Protein AF-Q02AY1-F1 (afdb_monomer_lite)

Foldseek 3Di:
DDPDPVVDDPDDDVVLVVQVVLLVQCVPVVSFVVVLVVLLVVLLVVVVVQVVVVVVPDRDDDDVVSVLSVDPPRDDGDDSQDAAEAEAAPPDDPDPVVPVVVCCCPVRVHHYDYHHDDDDDDDPPDDDD

Radius of gyration: 19.55 Å; chains: 1; bounding box: 49×42×44 Å

pLDDT: mean 75.78, std 18.4, range [31.64, 96.88]

Organism: Solibacter usitatus (strain Ellin6076) (NCBI:txid234267)

Structure (mmCIF, N/CA/C/O backbone):
data_AF-Q02AY1-F1
#
_entry.id   AF-Q02AY1-F1
#
loop_
_atom_site.group_PDB
_atom_site.id
_atom_site.type_symbol
_atom_site.label_atom_id
_atom_site.label_alt_id
_atom_site.label_comp_id
_atom_site.label_asym_id
_atom_site.label_entity_id
_atom_site.label_seq_id
_atom_site.pdbx_PDB_ins_code
_atom_site.Cartn_x
_atom_site.Cartn_y
_atom_site.Cartn_z
_atom_site.occupancy
_atom_site.B_iso_or_equiv
_atom_site.auth_seq_id
_atom_site.auth_comp_id
_atom_site.auth_asym_id
_atom_site.auth_atom_id
_atom_site.pdbx_PDB_model_num
ATOM 1 N N . MET A 1 1 ? 33.203 -15.484 7.931 1.00 48.16 1 MET A N 1
ATOM 2 C CA . MET A 1 1 ? 31.980 -15.214 7.144 1.00 48.16 1 MET A CA 1
ATOM 3 C C . MET A 1 1 ? 32.421 -15.128 5.696 1.00 48.16 1 MET A C 1
ATOM 5 O O . MET A 1 1 ? 33.357 -14.387 5.439 1.00 48.16 1 MET A O 1
ATOM 9 N N . ILE A 1 2 ? 31.877 -15.979 4.826 1.00 39.81 2 ILE A N 1
ATOM 10 C CA . ILE A 1 2 ? 32.373 -16.162 3.456 1.00 39.81 2 ILE A CA 1
ATOM 11 C C . ILE A 1 2 ? 31.871 -15.002 2.594 1.00 39.81 2 ILE A C 1
ATOM 13 O O . ILE A 1 2 ? 30.667 -14.860 2.398 1.00 39.81 2 ILE A O 1
ATOM 17 N N . ASP A 1 3 ? 32.808 -14.181 2.137 1.00 45.00 3 ASP A N 1
ATOM 18 C CA . ASP A 1 3 ? 32.614 -13.173 1.103 1.00 45.00 3 ASP A CA 1
ATOM 19 C C . ASP A 1 3 ? 33.065 -13.808 -0.221 1.00 45.00 3 ASP A C 1
ATOM 21 O O . ASP A 1 3 ? 34.248 -13.801 -0.553 1.00 45.00 3 ASP A O 1
ATOM 25 N N . ASP A 1 4 ? 32.155 -14.529 -0.884 1.00 44.72 4 ASP A N 1
ATOM 26 C CA . ASP A 1 4 ? 32.445 -15.274 -2.117 1.00 44.72 4 ASP A CA 1
ATOM 27 C C . ASP A 1 4 ? 31.689 -14.645 -3.287 1.00 44.72 4 ASP A C 1
ATOM 29 O O . ASP A 1 4 ? 30.464 -14.750 -3.392 1.00 44.72 4 ASP A O 1
ATOM 33 N N . ASP A 1 5 ? 32.446 -14.018 -4.188 1.00 53.03 5 ASP A N 1
ATOM 34 C CA . ASP A 1 5 ? 31.983 -13.385 -5.428 1.00 53.03 5 ASP A CA 1
ATOM 35 C C . ASP A 1 5 ? 31.155 -14.315 -6.330 1.00 53.03 5 ASP A C 1
ATOM 37 O O . ASP A 1 5 ? 30.441 -13.845 -7.221 1.00 53.03 5 ASP A O 1
ATOM 41 N N . ARG A 1 6 ? 31.251 -15.637 -6.143 1.00 48.59 6 ARG A N 1
ATOM 42 C CA . ARG A 1 6 ? 30.479 -16.635 -6.897 1.00 48.59 6 ARG A CA 1
ATOM 43 C C . ARG A 1 6 ? 29.048 -16.792 -6.389 1.00 48.59 6 ARG A C 1
ATOM 45 O O . ARG A 1 6 ? 28.207 -17.277 -7.135 1.00 48.59 6 ARG A O 1
ATOM 52 N N . LEU A 1 7 ? 28.758 -16.376 -5.155 1.00 43.78 7 LEU A N 1
ATOM 53 C CA . LEU A 1 7 ? 27.403 -16.376 -4.583 1.00 43.78 7 LEU A CA 1
ATOM 54 C C . LEU A 1 7 ? 26.603 -15.121 -4.965 1.00 43.78 7 LEU A C 1
ATOM 56 O O . LEU A 1 7 ? 25.473 -14.938 -4.515 1.00 43.78 7 LEU A O 1
ATOM 60 N N . ARG A 1 8 ? 27.184 -14.240 -5.785 1.00 57.75 8 ARG A N 1
ATOM 61 C CA . ARG A 1 8 ? 26.575 -12.981 -6.212 1.00 57.75 8 ARG A CA 1
ATOM 62 C C . ARG A 1 8 ? 25.968 -13.148 -7.594 1.00 57.75 8 ARG A C 1
ATOM 64 O O . ARG A 1 8 ? 26.639 -13.585 -8.531 1.00 57.75 8 ARG A O 1
ATOM 71 N N . SER A 1 9 ? 24.704 -12.760 -7.738 1.00 56.50 9 SER A N 1
ATOM 72 C CA . SER A 1 9 ? 24.063 -12.729 -9.050 1.00 56.50 9 SER A CA 1
ATOM 73 C C . SER A 1 9 ? 24.764 -11.706 -9.951 1.00 56.50 9 SER A C 1
ATOM 75 O O . SER A 1 9 ? 24.826 -10.514 -9.640 1.00 56.50 9 SER A O 1
ATOM 77 N N . ARG A 1 10 ? 25.316 -12.185 -11.071 1.00 66.62 10 ARG A N 1
ATOM 78 C CA . ARG A 1 10 ? 25.909 -11.353 -12.134 1.00 66.62 10 ARG A CA 1
ATOM 79 C C . ARG A 1 10 ? 24.896 -10.986 -13.221 1.00 66.62 10 ARG A C 1
ATOM 81 O O . ARG A 1 10 ? 25.209 -10.185 -14.096 1.00 66.62 10 ARG A O 1
ATOM 88 N N . SER A 1 11 ? 23.708 -11.581 -13.180 1.00 71.19 11 SER A N 1
ATOM 89 C CA . SER A 1 11 ? 22.621 -11.350 -14.126 1.00 71.19 11 SER A CA 1
ATOM 90 C C . SER A 1 11 ? 21.735 -10.179 -13.686 1.00 71.19 11 SER A C 1
ATOM 92 O O . SER A 1 11 ? 21.960 -9.546 -12.650 1.00 71.19 11 SER A O 1
ATOM 94 N N . LYS A 1 12 ? 20.733 -9.857 -14.512 1.00 75.31 12 LYS A N 1
ATOM 95 C CA . LYS A 1 12 ? 19.674 -8.907 -14.161 1.00 75.31 12 LYS A CA 1
ATOM 96 C C . LYS A 1 12 ? 19.044 -9.319 -12.815 1.00 75.31 12 LYS A C 1
ATOM 98 O O . LYS A 1 12 ? 18.652 -10.479 -12.688 1.00 75.31 12 LYS A O 1
ATOM 103 N N . PRO A 1 13 ? 18.942 -8.415 -11.823 1.00 77.12 13 PRO A N 1
ATOM 104 C CA . PRO A 1 13 ? 18.274 -8.727 -10.562 1.00 77.12 13 PRO A CA 1
ATOM 105 C C . PRO A 1 13 ? 16.784 -9.028 -10.778 1.00 77.12 13 PRO A C 1
ATOM 107 O O . PRO A 1 13 ? 16.096 -8.247 -11.431 1.00 77.12 13 PRO A O 1
ATOM 110 N N . GLU A 1 14 ? 16.268 -10.103 -10.178 1.00 79.94 14 GLU A N 1
ATOM 111 C CA . GLU A 1 14 ? 14.851 -10.511 -10.299 1.00 79.94 14 GLU A CA 1
ATOM 112 C C . GLU A 1 14 ? 13.872 -9.423 -9.843 1.00 79.94 14 GLU A C 1
ATOM 114 O O . GLU A 1 14 ? 12.777 -9.279 -10.384 1.00 79.94 14 GLU A O 1
ATOM 119 N N . VAL A 1 15 ? 14.293 -8.599 -8.880 1.00 79.19 15 VAL A N 1
ATOM 120 C CA . VAL A 1 15 ? 13.504 -7.470 -8.378 1.00 79.19 15 VAL A CA 1
ATOM 121 C C . VAL A 1 15 ? 13.127 -6.478 -9.487 1.00 79.19 15 VAL A C 1
ATOM 123 O O . VAL A 1 15 ? 12.097 -5.818 -9.398 1.00 79.19 15 VAL A O 1
ATOM 126 N N . VAL A 1 16 ? 13.916 -6.395 -10.565 1.00 83.25 16 VAL A N 1
ATOM 127 C CA . VAL A 1 16 ? 13.589 -5.552 -11.721 1.00 83.25 16 VAL A CA 1
ATOM 128 C C . VAL A 1 16 ? 12.328 -6.059 -12.424 1.00 83.25 16 VAL A C 1
ATOM 130 O O . VAL A 1 16 ? 11.462 -5.259 -12.769 1.00 83.25 16 VAL A O 1
ATOM 133 N N . ASP A 1 17 ? 12.204 -7.375 -12.610 1.00 86.25 17 ASP A N 1
ATOM 134 C CA . ASP A 1 17 ? 11.025 -7.979 -13.240 1.00 86.25 17 ASP A CA 1
ATOM 135 C C . ASP A 1 17 ? 9.803 -7.888 -12.322 1.00 86.25 17 ASP A C 1
ATOM 137 O O . ASP A 1 17 ? 8.710 -7.566 -12.779 1.00 86.25 17 ASP A O 1
ATOM 141 N N . GLN A 1 18 ? 9.989 -8.062 -11.012 1.00 85.50 18 GLN A N 1
ATOM 142 C CA . GLN A 1 18 ? 8.917 -7.873 -10.028 1.00 85.50 18 GLN A CA 1
ATOM 143 C C . GLN A 1 18 ? 8.363 -6.444 -10.046 1.00 85.50 18 GLN A C 1
ATOM 145 O O . GLN A 1 18 ? 7.151 -6.248 -10.076 1.00 85.50 18 GLN A O 1
ATOM 150 N N . VAL A 1 19 ? 9.240 -5.437 -10.068 1.00 86.94 19 VAL A N 1
ATOM 151 C CA . VAL A 1 19 ? 8.842 -4.025 -10.166 1.00 86.94 19 VAL A CA 1
ATOM 152 C C . VAL A 1 19 ? 8.065 -3.763 -11.456 1.00 86.94 19 VAL A C 1
ATOM 154 O O . VAL A 1 19 ? 7.074 -3.033 -11.426 1.00 86.94 19 VAL A O 1
ATOM 157 N N . GLN A 1 20 ? 8.472 -4.371 -12.574 1.00 87.69 20 GLN A N 1
ATOM 158 C CA . GLN A 1 20 ? 7.744 -4.235 -13.834 1.00 87.69 20 GLN A CA 1
ATOM 159 C C . GLN A 1 20 ? 6.353 -4.875 -13.764 1.00 87.69 20 GLN A C 1
ATOM 161 O O . GLN A 1 20 ? 5.384 -4.238 -14.159 1.00 87.69 20 GLN A O 1
ATOM 166 N N . LEU A 1 21 ? 6.228 -6.066 -13.174 1.00 90.31 21 LEU A N 1
ATOM 167 C CA . LEU A 1 21 ? 4.932 -6.722 -12.978 1.00 90.31 21 LEU A CA 1
ATOM 168 C C . LEU A 1 21 ? 3.967 -5.862 -12.152 1.00 90.31 21 LEU A C 1
ATOM 170 O O . LEU A 1 21 ? 2.793 -5.758 -12.497 1.00 90.31 21 LEU A O 1
ATOM 174 N N . TYR A 1 22 ? 4.453 -5.206 -11.093 1.00 89.56 22 TYR A N 1
ATOM 175 C CA . TYR A 1 22 ? 3.632 -4.274 -10.314 1.00 89.56 22 TYR A CA 1
ATOM 176 C C . TYR A 1 22 ? 3.185 -3.064 -11.133 1.00 89.56 22 TYR A C 1
ATOM 178 O O . TYR A 1 22 ? 2.026 -2.662 -11.030 1.00 89.56 22 TYR A O 1
ATOM 186 N N . ARG A 1 23 ? 4.075 -2.494 -11.955 1.00 90.62 23 ARG A N 1
ATOM 187 C CA . ARG A 1 23 ? 3.719 -1.387 -12.856 1.00 90.62 23 ARG A CA 1
ATOM 188 C C . ARG A 1 23 ? 2.638 -1.810 -13.838 1.00 90.62 23 ARG A C 1
ATOM 190 O O . ARG A 1 23 ? 1.648 -1.103 -13.969 1.00 90.62 23 ARG A O 1
ATOM 197 N N . ASP A 1 24 ? 2.804 -2.962 -14.476 1.00 92.81 24 ASP A N 1
ATOM 198 C CA . ASP A 1 24 ? 1.854 -3.466 -15.469 1.00 92.81 24 ASP A CA 1
ATOM 199 C C . ASP A 1 24 ? 0.494 -3.772 -14.830 1.00 92.81 24 ASP A C 1
ATOM 201 O O . ASP A 1 24 ? -0.550 -3.441 -15.390 1.00 92.81 24 ASP A O 1
ATOM 205 N N . TYR A 1 25 ? 0.502 -4.344 -13.622 1.00 93.06 25 TYR A N 1
ATOM 206 C CA . TYR A 1 25 ? -0.710 -4.612 -12.856 1.00 93.06 25 TYR A CA 1
ATOM 207 C C . TYR A 1 25 ? -1.458 -3.321 -12.498 1.00 93.06 25 TYR A C 1
ATOM 209 O O . TYR A 1 25 ? -2.657 -3.222 -12.744 1.00 93.06 25 TYR A O 1
ATOM 217 N N . LEU A 1 26 ? -0.759 -2.318 -11.959 1.00 92.44 26 LEU A N 1
ATOM 218 C CA . LEU A 1 26 ? -1.364 -1.048 -11.540 1.00 92.44 26 LEU A CA 1
ATOM 219 C C . LEU A 1 26 ? -1.684 -0.107 -12.709 1.00 92.44 26 LEU A C 1
ATOM 221 O O . LEU A 1 26 ? -2.519 0.780 -12.560 1.00 92.44 26 LEU A O 1
ATOM 225 N N . ALA A 1 27 ? -1.066 -0.297 -13.877 1.00 92.12 27 ALA A N 1
ATOM 226 C CA . ALA A 1 27 ? -1.404 0.448 -15.088 1.00 92.12 27 ALA A CA 1
ATOM 227 C C . ALA A 1 27 ? -2.822 0.133 -15.593 1.00 92.12 27 ALA A C 1
ATOM 229 O O . ALA A 1 27 ? -3.398 0.935 -16.328 1.00 92.12 27 ALA A O 1
ATOM 230 N N . ASN A 1 28 ? -3.396 -1.011 -15.203 1.00 93.88 28 ASN A N 1
ATOM 231 C CA . ASN A 1 28 ? -4.797 -1.312 -15.458 1.00 93.88 28 ASN A CA 1
ATOM 232 C C . ASN A 1 28 ? -5.697 -0.519 -14.480 1.00 93.88 28 ASN A C 1
ATOM 234 O O . ASN A 1 28 ? -5.633 -0.769 -13.272 1.00 93.88 28 ASN A O 1
ATOM 238 N N . PRO A 1 29 ? -6.575 0.382 -14.973 1.00 93.19 29 PRO A N 1
ATOM 239 C CA . PRO A 1 29 ? -7.436 1.201 -14.117 1.00 93.19 29 PRO A CA 1
ATOM 240 C C . PRO A 1 29 ? -8.323 0.391 -13.168 1.00 93.19 29 PRO A C 1
ATOM 242 O O . PRO A 1 29 ? -8.488 0.779 -12.014 1.00 93.19 29 PRO A O 1
ATOM 245 N N . ASP A 1 30 ? -8.848 -0.753 -13.613 1.00 95.44 30 ASP A N 1
ATOM 246 C CA . ASP A 1 30 ? -9.727 -1.590 -12.791 1.00 95.44 30 ASP A CA 1
ATOM 247 C C . ASP A 1 30 ? -8.960 -2.212 -11.618 1.00 95.44 30 ASP A C 1
ATOM 249 O O . ASP A 1 30 ? -9.473 -2.315 -10.503 1.00 95.44 30 ASP A O 1
ATOM 253 N N . GLN A 1 31 ? -7.697 -2.584 -11.849 1.00 94.62 31 GLN A N 1
ATOM 254 C CA . GLN A 1 31 ? -6.833 -3.130 -10.805 1.00 94.62 31 GLN A CA 1
ATOM 255 C C . GLN A 1 31 ? -6.406 -2.051 -9.813 1.00 94.62 31 GLN A C 1
ATOM 257 O O . GLN A 1 31 ? -6.442 -2.290 -8.606 1.00 94.62 31 GLN A O 1
ATOM 262 N N . ALA A 1 32 ? -6.062 -0.853 -10.294 1.00 92.44 32 ALA A N 1
ATOM 263 C CA . ALA A 1 32 ? -5.765 0.285 -9.428 1.00 92.44 32 ALA A CA 1
ATOM 264 C C . ALA A 1 32 ? -6.959 0.615 -8.514 1.00 92.44 32 ALA A C 1
ATOM 266 O O . ALA A 1 32 ? -6.799 0.675 -7.294 1.00 92.44 32 ALA A O 1
ATOM 267 N N . LEU A 1 33 ? -8.169 0.708 -9.078 1.00 93.44 33 LEU A N 1
ATOM 268 C CA . LEU A 1 33 ? -9.403 0.933 -8.317 1.00 93.44 33 LEU A CA 1
ATOM 269 C C . LEU A 1 33 ? -9.682 -0.196 -7.318 1.00 93.44 33 LEU A C 1
ATOM 271 O O . LEU A 1 33 ? -10.075 0.065 -6.180 1.00 93.44 33 LEU A O 1
ATOM 275 N N . SER A 1 34 ? -9.443 -1.451 -7.705 1.00 94.88 34 SER A N 1
ATOM 276 C CA . SER A 1 34 ? -9.593 -2.590 -6.796 1.00 94.88 34 SER A CA 1
ATOM 277 C C . SER A 1 34 ? -8.636 -2.504 -5.605 1.00 94.88 34 SER A C 1
ATOM 279 O O . SER A 1 34 ? -9.026 -2.840 -4.485 1.00 94.88 34 SER A O 1
ATOM 281 N N . VAL A 1 35 ? -7.392 -2.067 -5.818 1.00 94.00 35 VAL A N 1
ATOM 282 C CA . VAL A 1 35 ? -6.408 -1.886 -4.739 1.00 94.00 35 VAL A CA 1
ATOM 283 C C . VAL A 1 35 ? -6.812 -0.729 -3.825 1.00 94.00 35 VAL A C 1
ATOM 285 O O . VAL A 1 35 ? -6.753 -0.877 -2.604 1.00 94.00 35 VAL A O 1
ATOM 288 N N . GLU A 1 36 ? -7.277 0.390 -4.383 1.00 93.94 36 GLU A N 1
ATOM 289 C CA . GLU A 1 36 ? -7.793 1.529 -3.608 1.00 93.94 36 GLU A CA 1
ATOM 290 C C . GLU A 1 36 ? -8.970 1.117 -2.716 1.00 93.94 36 GLU A C 1
ATOM 292 O O . GLU A 1 36 ? -8.978 1.406 -1.515 1.00 93.94 36 GLU A O 1
ATOM 297 N N . ALA A 1 37 ? -9.937 0.388 -3.279 1.00 94.19 37 ALA A N 1
ATOM 298 C CA . ALA A 1 37 ? -11.091 -0.118 -2.545 1.00 94.19 37 ALA A CA 1
ATOM 299 C C . ALA A 1 37 ? -10.676 -1.090 -1.430 1.00 94.19 37 ALA A C 1
ATOM 301 O O . ALA A 1 37 ? -11.158 -0.981 -0.298 1.00 94.19 37 ALA A O 1
ATOM 302 N N . ALA A 1 38 ? -9.747 -2.006 -1.718 1.00 95.38 38 ALA A N 1
ATOM 303 C CA . ALA A 1 38 ? -9.232 -2.947 -0.731 1.00 95.38 38 ALA A CA 1
ATOM 304 C C . ALA A 1 38 ? -8.512 -2.229 0.422 1.00 95.38 38 ALA A C 1
ATOM 306 O O . ALA A 1 38 ? -8.771 -2.533 1.588 1.00 95.38 38 ALA A O 1
ATOM 307 N N . TYR A 1 39 ? -7.659 -1.246 0.118 1.00 95.31 39 TYR A N 1
ATOM 308 C CA . TYR A 1 39 ? -6.950 -0.466 1.133 1.00 95.31 39 TYR A CA 1
ATOM 309 C C . TYR A 1 39 ? -7.921 0.307 2.032 1.00 95.31 39 TYR A C 1
ATOM 311 O O . TYR A 1 39 ? -7.845 0.211 3.257 1.00 95.31 39 TYR A O 1
ATOM 319 N N . ARG A 1 40 ? -8.899 0.997 1.436 1.00 95.75 40 ARG A N 1
ATOM 320 C CA . ARG A 1 40 ? -9.963 1.692 2.174 1.00 95.75 40 ARG A CA 1
ATOM 321 C C . ARG A 1 40 ? -10.731 0.751 3.097 1.00 95.75 40 ARG A C 1
ATOM 323 O O . ARG A 1 40 ? -10.977 1.091 4.254 1.00 95.75 40 ARG A O 1
ATOM 330 N N . ASN A 1 41 ? -11.087 -0.435 2.609 1.00 96.75 41 ASN A N 1
ATOM 331 C CA . ASN A 1 41 ? -11.778 -1.436 3.416 1.00 96.75 41 ASN A CA 1
ATOM 332 C C . ASN A 1 41 ? -10.937 -1.866 4.628 1.00 96.75 41 ASN A C 1
ATOM 334 O O . ASN A 1 41 ? -11.447 -1.925 5.744 1.00 96.75 41 ASN A O 1
ATOM 338 N N . VAL A 1 42 ? -9.633 -2.087 4.444 1.00 96.88 42 VAL A N 1
ATOM 339 C CA . VAL A 1 42 ? -8.719 -2.386 5.558 1.00 96.88 42 VAL A CA 1
ATOM 340 C C . VAL A 1 42 ? -8.673 -1.232 6.565 1.00 96.88 42 VAL A C 1
ATOM 342 O O . VAL A 1 42 ? -8.760 -1.478 7.767 1.00 96.88 42 VAL A O 1
ATOM 345 N N . CYS A 1 43 ? -8.602 0.023 6.114 1.00 96.25 43 CYS A N 1
ATOM 346 C CA . CYS A 1 43 ? -8.634 1.191 7.001 1.00 96.25 43 CYS A CA 1
ATOM 347 C C . CYS A 1 43 ? -9.942 1.297 7.807 1.00 96.25 43 CYS A C 1
ATOM 349 O O . CYS A 1 43 ? -9.906 1.631 8.997 1.00 96.25 43 CYS A O 1
ATOM 351 N N . ARG A 1 44 ? -11.090 0.961 7.201 1.00 96.00 44 ARG A N 1
ATOM 352 C CA . ARG A 1 44 ? -12.385 0.877 7.903 1.00 96.00 44 ARG A CA 1
ATOM 353 C C . ARG A 1 44 ? -12.366 -0.206 8.974 1.00 96.00 44 ARG A C 1
ATOM 355 O O . ARG A 1 44 ? -12.635 0.093 10.135 1.00 96.00 44 ARG A O 1
ATOM 362 N N . LEU A 1 45 ? -11.941 -1.417 8.617 1.00 95.94 45 LEU A N 1
ATOM 363 C CA . LEU A 1 45 ? -11.834 -2.534 9.559 1.00 95.94 45 LEU A CA 1
ATOM 364 C C . LEU A 1 45 ? -10.886 -2.215 10.722 1.00 95.94 45 LEU A C 1
ATOM 366 O O . LEU A 1 45 ? -11.193 -2.519 11.871 1.00 95.94 45 LEU A O 1
ATOM 370 N N . LEU A 1 46 ? -9.756 -1.553 10.462 1.00 94.56 46 LEU A N 1
ATOM 371 C CA . LEU A 1 46 ? -8.842 -1.101 11.516 1.00 94.56 46 LEU A CA 1
ATOM 372 C C . LEU A 1 46 ? -9.506 -0.092 12.459 1.00 94.56 46 LEU A C 1
ATOM 374 O O . LEU A 1 46 ? -9.311 -0.167 13.673 1.00 94.56 46 LEU A O 1
ATOM 378 N N . SER A 1 47 ? -10.304 0.830 11.920 1.00 92.44 47 SER A N 1
ATOM 379 C CA . SER A 1 47 ? -11.045 1.818 12.711 1.00 92.44 47 SER A CA 1
ATOM 380 C C . SER A 1 47 ? -12.119 1.162 13.588 1.00 92.44 47 SER A C 1
ATOM 382 O O . SER A 1 47 ? -12.257 1.517 14.759 1.00 92.44 47 SER A O 1
ATOM 384 N N . GLU A 1 48 ? -12.820 0.155 13.067 1.00 92.81 48 GLU A N 1
ATOM 385 C CA . GLU A 1 48 ? -13.792 -0.651 13.818 1.00 92.81 48 GLU A CA 1
ATOM 386 C C . GLU A 1 48 ? -13.116 -1.486 14.915 1.00 92.81 48 GLU A C 1
ATOM 388 O O . GLU A 1 48 ? -13.547 -1.471 16.070 1.00 92.81 48 GLU A O 1
ATOM 393 N N . LEU A 1 49 ? -12.006 -2.158 14.589 1.00 91.81 49 LEU A N 1
ATOM 3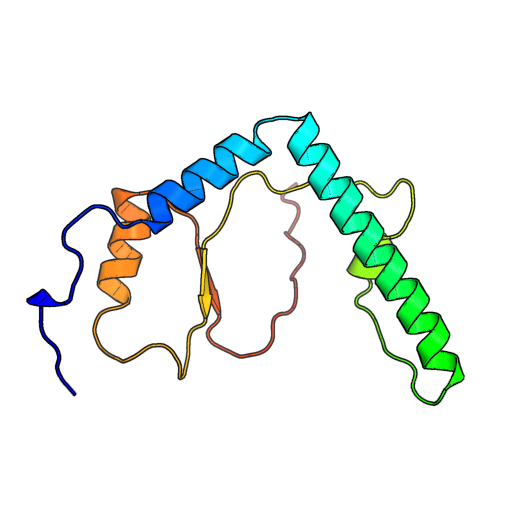94 C CA . LEU A 1 49 ? -11.194 -2.905 15.554 1.00 91.81 49 LEU A CA 1
ATOM 395 C C . LEU A 1 49 ? -10.684 -1.999 16.678 1.00 91.81 49 LEU A C 1
ATOM 397 O O . LEU A 1 49 ? -10.738 -2.385 17.847 1.00 91.81 49 LEU A O 1
ATOM 401 N N . ARG A 1 50 ? -10.239 -0.779 16.350 1.00 91.25 50 ARG A N 1
ATOM 402 C CA . ARG A 1 50 ? -9.860 0.236 17.342 1.00 91.25 50 ARG A CA 1
ATOM 403 C C . ARG A 1 50 ? -11.033 0.567 18.264 1.00 91.25 50 ARG A C 1
ATOM 405 O O . ARG A 1 50 ? -10.841 0.605 19.478 1.00 91.25 50 ARG A O 1
ATOM 412 N N . ALA A 1 51 ? -12.218 0.816 17.707 1.00 89.56 51 ALA A N 1
ATOM 413 C CA . ALA A 1 51 ? -13.405 1.152 18.491 1.00 89.56 51 ALA A CA 1
ATOM 414 C C . ALA A 1 51 ? -13.787 0.015 19.452 1.00 89.56 51 ALA A C 1
ATOM 416 O O . ALA A 1 51 ? -14.045 0.267 20.627 1.00 89.56 51 ALA A O 1
ATOM 417 N N . MET A 1 52 ? -13.730 -1.239 18.991 1.00 90.50 52 MET A N 1
ATOM 418 C CA . MET A 1 52 ? -13.953 -2.409 19.844 1.00 90.50 52 MET A CA 1
ATOM 419 C C . MET A 1 52 ? -12.887 -2.533 20.939 1.00 90.50 52 MET A C 1
ATOM 421 O O . MET A 1 52 ? -13.226 -2.715 22.106 1.00 90.50 52 MET A O 1
ATOM 425 N N . ALA A 1 53 ? -11.604 -2.379 20.604 1.00 89.38 53 ALA A N 1
ATOM 426 C CA . ALA A 1 53 ? -10.510 -2.467 21.572 1.00 89.38 53 ALA A CA 1
ATOM 427 C C . ALA A 1 53 ? -10.588 -1.384 22.665 1.00 89.38 53 ALA A C 1
ATOM 429 O O . ALA A 1 53 ? -10.265 -1.653 23.826 1.00 89.38 53 ALA A O 1
ATOM 430 N N . ALA A 1 54 ? -11.077 -0.187 22.323 1.00 87.50 54 ALA A N 1
ATOM 431 C CA . ALA A 1 54 ? -11.278 0.899 23.278 1.00 87.50 54 ALA A CA 1
ATOM 432 C C . ALA A 1 54 ? -12.280 0.537 24.392 1.00 87.50 54 ALA A C 1
ATOM 434 O O . ALA A 1 54 ? -12.155 1.047 25.502 1.00 87.50 54 ALA A O 1
ATOM 435 N N . THR A 1 55 ? -13.217 -0.388 24.142 1.00 87.12 55 THR A N 1
ATOM 436 C CA . THR A 1 55 ? -14.162 -0.873 25.168 1.00 87.12 55 THR A CA 1
ATOM 437 C C . THR A 1 55 ? -13.513 -1.775 26.220 1.00 87.12 55 THR A C 1
ATOM 439 O O . THR A 1 55 ? -14.068 -1.943 27.303 1.00 87.12 55 THR A O 1
ATOM 442 N N . LEU A 1 56 ? -12.345 -2.360 25.920 1.00 86.31 56 LEU A N 1
ATOM 443 C CA . LEU A 1 56 ? -11.750 -3.419 26.736 1.00 86.31 56 LEU A CA 1
ATOM 444 C C . LEU A 1 56 ? -10.675 -2.938 27.711 1.00 86.31 56 LEU A C 1
ATOM 446 O O . LEU A 1 56 ? -10.491 -3.591 28.731 1.00 86.31 56 LEU A O 1
ATOM 450 N N . SER A 1 57 ? -9.929 -1.865 27.423 1.00 67.31 57 SER A N 1
ATOM 451 C CA . SER A 1 57 ? -9.035 -1.226 28.421 1.00 67.31 57 SER A CA 1
ATOM 452 C C . SER A 1 57 ? -8.136 -0.125 27.869 1.00 67.31 57 SER A C 1
ATOM 454 O O . SER A 1 57 ? -7.712 0.736 28.639 1.00 67.31 57 SER A O 1
ATOM 456 N N . LYS A 1 58 ? -7.776 -0.154 26.579 1.00 74.44 58 LYS A N 1
ATOM 457 C CA . LYS A 1 58 ? -6.755 0.751 26.040 1.00 74.44 58 LYS A CA 1
ATOM 458 C C . LYS A 1 58 ? -7.221 1.420 24.763 1.00 74.44 58 LYS A C 1
ATOM 460 O O . LYS A 1 58 ? -7.539 0.763 23.775 1.00 74.44 58 LYS A O 1
ATOM 465 N N . GLU A 1 59 ? -7.186 2.746 24.778 1.00 72.00 59 GLU A N 1
ATOM 466 C CA . GLU A 1 59 ? -7.369 3.531 23.573 1.00 72.00 59 GLU A CA 1
ATOM 467 C C . GLU A 1 59 ? -6.132 3.363 22.682 1.00 72.00 59 GLU A C 1
ATOM 469 O O . GLU A 1 59 ? -5.026 3.807 23.002 1.00 72.00 59 GLU A O 1
ATOM 474 N N . LEU A 1 60 ? -6.304 2.653 21.570 1.00 81.00 60 LEU A N 1
ATOM 475 C CA . LEU A 1 60 ? -5.294 2.572 20.525 1.00 81.00 60 LEU A CA 1
ATOM 476 C C . LEU A 1 60 ? -5.433 3.809 19.644 1.00 81.00 60 LEU A C 1
ATOM 478 O O . LEU A 1 60 ? -6.509 4.083 19.118 1.00 81.00 60 LEU A O 1
ATOM 482 N N . LYS A 1 61 ? -4.353 4.572 19.482 1.00 85.81 61 LYS A N 1
ATOM 483 C CA . LYS A 1 61 ? -4.335 5.716 18.571 1.00 85.81 61 LYS A CA 1
ATOM 484 C C . LYS A 1 61 ? -3.965 5.225 17.174 1.00 85.81 61 LYS A C 1
ATOM 486 O O . LYS A 1 61 ? -2.854 4.745 16.973 1.00 85.81 61 LYS A O 1
ATOM 491 N N . LEU A 1 62 ? -4.894 5.349 16.230 1.00 88.25 62 LEU A N 1
ATOM 492 C CA . LEU A 1 62 ? -4.589 5.199 14.808 1.00 88.25 62 LEU A CA 1
ATOM 493 C C . LEU A 1 62 ? -4.032 6.512 14.256 1.00 88.25 62 LEU A C 1
ATOM 495 O O . LEU A 1 62 ? -4.351 7.593 14.760 1.00 88.25 62 LEU A O 1
ATOM 499 N N . ASP A 1 63 ? -3.200 6.402 13.224 1.00 90.62 63 ASP A N 1
ATOM 500 C CA . ASP A 1 63 ? -2.730 7.565 12.478 1.00 90.62 63 ASP A CA 1
ATOM 501 C C . ASP A 1 63 ? -3.926 8.277 11.811 1.00 90.62 63 ASP A C 1
ATOM 503 O O . ASP A 1 63 ? -4.802 7.591 11.271 1.00 90.62 63 ASP A O 1
ATOM 507 N N . PRO A 1 64 ? -3.997 9.624 11.828 1.00 91.12 64 PRO A N 1
ATOM 508 C CA . PRO A 1 64 ? -5.069 10.366 11.168 1.00 91.12 64 PRO A CA 1
ATOM 509 C C . PRO A 1 64 ? -5.280 9.982 9.700 1.00 91.12 64 PRO A C 1
ATOM 511 O O . PRO A 1 64 ? -6.420 9.957 9.251 1.00 91.12 64 PRO A O 1
ATOM 514 N N . LEU A 1 65 ? -4.221 9.610 8.973 1.00 91.88 65 LEU A N 1
ATOM 515 C CA . LEU A 1 65 ? -4.325 9.200 7.570 1.00 91.88 65 LEU A CA 1
ATOM 516 C C . LEU A 1 65 ? -5.072 7.875 7.391 1.00 91.88 65 LEU A C 1
ATOM 518 O O . LEU A 1 65 ? -5.703 7.664 6.361 1.00 91.88 65 LEU A O 1
ATOM 522 N N . ILE A 1 66 ? -5.031 6.982 8.385 1.00 92.50 66 ILE A N 1
ATOM 523 C CA . ILE A 1 66 ? -5.817 5.739 8.360 1.00 92.50 66 ILE A CA 1
ATOM 524 C C . ILE A 1 66 ? -7.303 6.068 8.514 1.00 92.50 66 ILE A C 1
ATOM 526 O O . ILE A 1 66 ? -8.131 5.472 7.830 1.00 92.50 66 ILE A O 1
ATOM 530 N N . LEU A 1 67 ? -7.636 7.021 9.389 1.00 92.62 67 LEU A N 1
ATOM 531 C CA . LEU A 1 67 ? -9.016 7.471 9.581 1.00 92.62 67 LEU A CA 1
ATOM 532 C C . LEU A 1 67 ? -9.531 8.172 8.316 1.00 92.62 67 LEU A C 1
ATOM 534 O O . LEU A 1 67 ? -10.589 7.818 7.813 1.00 92.62 67 LEU A O 1
ATOM 538 N N . GLU A 1 68 ? -8.733 9.073 7.742 1.00 93.38 68 GLU A N 1
ATOM 539 C CA . GLU A 1 68 ? -9.055 9.784 6.499 1.00 93.38 68 GLU A CA 1
ATOM 540 C C . GLU A 1 68 ? -9.245 8.813 5.318 1.00 93.38 68 GLU A C 1
ATOM 542 O O . GLU A 1 68 ? -10.204 8.920 4.552 1.00 93.38 68 GLU A O 1
ATOM 547 N N . ALA A 1 69 ? -8.376 7.803 5.197 1.00 94.12 69 ALA A N 1
ATOM 548 C CA . ALA A 1 69 ? -8.488 6.769 4.171 1.00 94.12 69 ALA A CA 1
ATOM 549 C C . ALA A 1 69 ? -9.695 5.837 4.370 1.00 94.12 69 ALA A C 1
ATOM 551 O O . ALA A 1 69 ? -10.107 5.177 3.417 1.00 94.12 69 ALA A O 1
ATOM 552 N N . ALA A 1 70 ? -10.276 5.764 5.570 1.00 94.38 70 ALA A N 1
ATOM 553 C CA . ALA A 1 70 ? -11.485 4.988 5.833 1.00 94.38 70 ALA A CA 1
ATOM 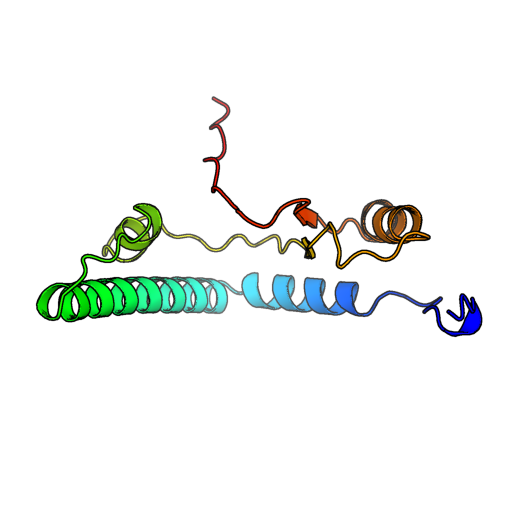554 C C . ALA A 1 70 ? -12.771 5.720 5.392 1.00 94.38 70 ALA A C 1
ATOM 556 O O . ALA A 1 70 ? -13.763 5.057 5.083 1.00 94.38 70 ALA A O 1
ATOM 557 N N . GLU A 1 71 ? -12.756 7.056 5.327 1.00 93.38 71 GLU A N 1
ATOM 558 C CA . GLU A 1 71 ? -13.929 7.895 5.043 1.00 93.38 71 GLU A CA 1
ATOM 559 C C . GLU A 1 71 ? -14.370 7.854 3.575 1.00 93.38 71 GLU A C 1
ATOM 561 O O . GLU A 1 71 ? -13.605 8.170 2.660 1.00 93.38 71 GLU A O 1
ATOM 566 N N . GLU A 1 72 ? -15.637 7.510 3.341 1.00 84.81 72 GLU A N 1
ATOM 567 C CA . GLU A 1 72 ? -16.260 7.546 2.015 1.00 84.81 72 GLU A CA 1
ATOM 568 C C . GLU A 1 72 ? -16.122 8.955 1.399 1.00 84.81 72 GLU A C 1
ATOM 570 O O . GLU A 1 72 ? -16.506 9.947 2.014 1.00 84.81 72 GLU A O 1
ATOM 575 N N . GLY A 1 73 ? -15.570 9.059 0.187 1.00 83.62 73 GLY A N 1
ATOM 576 C CA . GLY A 1 73 ? -15.403 10.339 -0.517 1.00 83.62 73 GLY A CA 1
ATOM 577 C C . GLY A 1 73 ? -14.026 11.003 -0.394 1.00 83.62 73 GLY A C 1
ATOM 578 O O . GLY A 1 73 ? -13.726 11.885 -1.198 1.00 83.62 73 GLY A O 1
ATOM 579 N N . THR A 1 74 ? -13.147 10.555 0.511 1.00 89.88 74 THR A N 1
ATOM 580 C CA . THR A 1 74 ? -11.738 10.989 0.508 1.00 89.88 74 THR A CA 1
ATOM 581 C C . THR A 1 74 ? -11.072 10.597 -0.807 1.00 89.88 74 THR A C 1
ATOM 583 O O . THR A 1 74 ? -11.182 9.446 -1.237 1.00 89.88 74 THR A O 1
ATOM 586 N N . GLN A 1 75 ? -10.326 11.508 -1.433 1.00 88.88 75 GLN A N 1
ATOM 587 C CA . GLN A 1 75 ? -9.541 11.179 -2.620 1.00 88.88 75 GLN A CA 1
ATOM 588 C C . GLN A 1 75 ? -8.339 10.303 -2.236 1.00 88.88 75 GLN A C 1
ATOM 590 O O . GLN A 1 75 ? -7.285 10.796 -1.842 1.00 88.88 75 GLN A O 1
ATOM 595 N N . LEU A 1 76 ? -8.499 8.992 -2.385 1.00 89.75 76 LEU A N 1
ATOM 596 C CA . LEU A 1 76 ? -7.434 8.004 -2.254 1.00 89.75 76 LEU A CA 1
ATOM 597 C C . LEU A 1 76 ? -6.970 7.615 -3.657 1.00 89.75 76 LEU A C 1
ATOM 599 O O . LEU A 1 76 ? -7.809 7.373 -4.518 1.00 89.75 76 LEU A O 1
ATOM 603 N N . LYS A 1 77 ? -5.656 7.581 -3.887 1.00 90.56 77 LYS A N 1
ATOM 604 C CA . LYS A 1 77 ? -5.076 7.097 -5.142 1.00 90.56 77 LYS A CA 1
ATOM 605 C C . LYS A 1 77 ? -3.887 6.198 -4.871 1.00 90.56 77 LYS A C 1
ATOM 607 O O . LYS A 1 77 ? -3.081 6.502 -3.989 1.00 90.56 77 LYS A O 1
ATOM 612 N N . VAL A 1 78 ? -3.759 5.130 -5.648 1.00 88.94 78 VAL A N 1
ATOM 613 C CA . VAL A 1 78 ? -2.543 4.311 -5.639 1.00 88.94 78 VAL A CA 1
ATOM 614 C C . VAL A 1 78 ? -1.431 5.032 -6.397 1.00 88.94 78 VAL A C 1
ATOM 616 O O . VAL A 1 78 ? -1.636 5.575 -7.483 1.00 88.94 78 VAL A O 1
ATOM 619 N N . ASP A 1 79 ? -0.234 5.033 -5.816 1.00 86.81 79 ASP A N 1
ATOM 620 C CA . ASP A 1 79 ? 0.967 5.474 -6.513 1.00 86.81 79 ASP A CA 1
ATOM 621 C C . ASP A 1 79 ? 1.382 4.410 -7.536 1.00 86.81 79 ASP A C 1
ATOM 623 O O . ASP A 1 79 ? 1.695 3.273 -7.180 1.00 86.81 79 ASP A O 1
ATOM 627 N N . LEU A 1 80 ? 1.362 4.786 -8.815 1.00 85.50 80 LEU A N 1
ATOM 628 C CA . LEU A 1 80 ? 1.682 3.894 -9.930 1.00 85.50 80 LEU A CA 1
ATOM 629 C C . LEU A 1 80 ? 3.186 3.632 -10.068 1.00 85.50 80 LEU A C 1
ATOM 631 O O . LEU A 1 80 ? 3.590 2.773 -10.853 1.00 85.50 80 LEU A O 1
ATOM 635 N N . GLU A 1 81 ? 4.026 4.366 -9.336 1.00 85.62 81 GLU A N 1
ATOM 636 C CA . GLU A 1 81 ? 5.468 4.178 -9.341 1.00 85.62 81 GLU A CA 1
ATOM 637 C C . GLU A 1 81 ? 5.926 3.366 -8.113 1.00 85.62 81 GLU A C 1
ATOM 639 O O . GLU A 1 81 ? 6.201 3.932 -7.048 1.00 85.62 81 GLU A O 1
ATOM 644 N N . PRO A 1 82 ? 6.061 2.030 -8.231 1.00 82.75 82 PRO A N 1
ATOM 645 C CA . PRO A 1 82 ? 6.567 1.206 -7.140 1.00 82.75 82 PRO A CA 1
ATOM 646 C C . PRO A 1 82 ? 8.003 1.592 -6.768 1.00 82.75 82 PRO A C 1
ATOM 648 O O . PRO A 1 82 ? 8.861 1.805 -7.631 1.00 82.75 82 PRO A O 1
ATOM 651 N N . ARG A 1 83 ? 8.270 1.632 -5.457 1.00 83.69 83 ARG A N 1
ATOM 652 C CA . ARG A 1 83 ? 9.582 1.958 -4.881 1.00 83.69 83 ARG A CA 1
ATOM 653 C C . ARG A 1 83 ? 10.103 0.792 -4.061 1.00 83.69 83 ARG A C 1
ATOM 655 O O . ARG A 1 83 ? 9.362 0.197 -3.282 1.00 83.69 83 ARG A O 1
ATOM 662 N N . LEU A 1 84 ? 11.393 0.500 -4.190 1.00 79.94 84 LEU A N 1
ATOM 663 C CA . LEU A 1 84 ? 12.038 -0.503 -3.348 1.00 79.94 84 LEU A CA 1
ATOM 664 C C . LEU A 1 84 ? 12.290 0.062 -1.959 1.00 79.94 84 LEU A C 1
ATOM 666 O O . LEU A 1 84 ? 13.048 1.012 -1.788 1.00 79.94 84 LEU A O 1
ATOM 670 N N . VAL A 1 85 ? 11.657 -0.541 -0.963 1.00 76.12 85 VAL A N 1
ATOM 671 C CA . VAL A 1 85 ? 11.880 -0.229 0.446 1.00 76.12 85 VAL A CA 1
ATOM 672 C C . VAL A 1 85 ? 13.056 -1.073 0.926 1.00 76.12 85 VAL A C 1
ATOM 674 O O . VAL A 1 85 ? 12.988 -2.299 0.947 1.00 76.12 85 VAL A O 1
ATOM 677 N N . ILE A 1 86 ? 14.150 -0.412 1.293 1.00 72.69 86 ILE A N 1
ATOM 678 C CA . ILE A 1 86 ? 15.348 -1.045 1.838 1.00 72.69 86 ILE A CA 1
ATOM 679 C C . ILE A 1 86 ? 15.470 -0.669 3.305 1.00 72.69 86 ILE A C 1
ATOM 681 O O . ILE A 1 86 ? 15.683 0.493 3.649 1.00 72.69 86 ILE A O 1
ATOM 685 N N . PHE A 1 87 ? 15.383 -1.670 4.172 1.00 68.75 87 PHE A N 1
ATOM 686 C CA . PHE A 1 87 ? 15.638 -1.501 5.595 1.00 68.75 87 PHE A CA 1
ATOM 687 C C . PHE A 1 87 ? 17.147 -1.542 5.855 1.00 68.75 87 PHE A C 1
ATOM 689 O O . PHE A 1 87 ? 17.826 -2.538 5.601 1.00 68.75 87 PHE A O 1
ATOM 696 N N . GLY A 1 88 ? 17.669 -0.406 6.301 1.00 62.34 88 GLY A N 1
ATOM 697 C CA . GLY A 1 88 ? 19.047 -0.176 6.700 1.00 62.34 88 GLY A CA 1
ATOM 698 C C . GLY A 1 88 ? 19.361 -0.632 8.127 1.00 62.34 88 GLY A C 1
ATOM 699 O O . GLY A 1 88 ? 18.567 -1.294 8.792 1.00 62.34 88 GLY A O 1
ATOM 700 N N . GLY A 1 89 ? 20.562 -0.299 8.604 1.00 64.12 89 GLY A N 1
ATOM 701 C CA . GLY A 1 89 ? 20.988 -0.573 9.981 1.00 64.12 89 GLY A CA 1
ATOM 702 C C . GLY A 1 89 ? 21.584 -1.971 10.187 1.00 64.12 89 GLY A C 1
ATOM 703 O O . GLY A 1 89 ? 22.369 -2.447 9.367 1.00 64.12 89 GLY A O 1
ATOM 704 N N . LYS A 1 90 ? 21.232 -2.639 11.299 1.00 56.81 90 LYS A N 1
ATOM 705 C CA . LYS A 1 90 ? 21.803 -3.944 11.718 1.00 56.81 90 LYS A CA 1
ATOM 706 C C . LYS A 1 90 ? 21.607 -5.073 10.694 1.00 56.81 90 LYS A C 1
ATOM 708 O O . LYS A 1 90 ? 22.299 -6.087 10.770 1.00 56.81 90 LYS A O 1
ATOM 713 N N . PHE A 1 91 ? 20.674 -4.902 9.759 1.00 54.97 91 PHE A N 1
ATOM 714 C CA . PHE A 1 91 ? 20.346 -5.877 8.719 1.00 54.97 91 PHE A CA 1
ATOM 715 C C . PHE A 1 91 ? 21.214 -5.739 7.460 1.00 54.97 91 PHE A C 1
ATOM 717 O O . PHE A 1 91 ? 21.324 -6.693 6.690 1.00 54.97 91 PHE A O 1
ATOM 724 N N . LEU A 1 92 ? 21.889 -4.599 7.264 1.00 59.25 92 LEU A N 1
ATOM 725 C CA . LEU A 1 92 ? 22.838 -4.421 6.168 1.00 59.25 92 LEU A CA 1
ATOM 726 C C . LEU A 1 92 ? 24.230 -4.871 6.614 1.00 59.25 92 LEU A C 1
ATOM 728 O O . LEU A 1 92 ? 24.913 -4.200 7.390 1.00 59.25 92 LEU A O 1
ATOM 732 N N . LYS A 1 93 ? 24.685 -6.019 6.104 1.00 57.12 93 LYS A N 1
ATOM 733 C CA . LYS A 1 93 ? 26.079 -6.436 6.290 1.00 57.12 93 LYS A CA 1
ATOM 734 C C . LYS A 1 93 ? 27.010 -5.444 5.585 1.00 57.12 93 LYS A C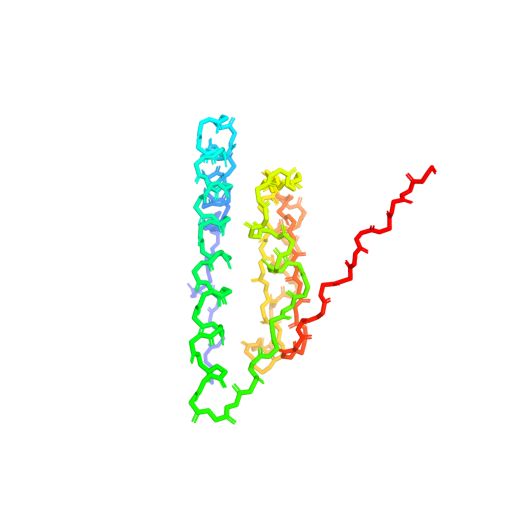 1
ATOM 736 O O . LYS A 1 93 ? 26.821 -5.121 4.413 1.00 57.12 93 LYS A O 1
ATOM 741 N N . LYS A 1 94 ? 28.024 -4.967 6.318 1.00 50.91 94 LYS A N 1
ATOM 742 C CA . LYS A 1 94 ? 29.112 -4.122 5.800 1.00 50.91 94 LYS A CA 1
ATOM 743 C C . LYS A 1 94 ? 29.755 -4.804 4.589 1.00 50.91 94 LYS A C 1
ATOM 745 O O . LYS A 1 94 ? 30.227 -5.928 4.723 1.00 50.91 94 LYS A O 1
ATOM 750 N N . GLY A 1 95 ? 29.799 -4.110 3.454 1.00 54.28 95 GLY A N 1
ATOM 751 C CA . GLY A 1 95 ? 30.581 -4.549 2.301 1.00 54.28 95 GLY A CA 1
ATOM 752 C C . GLY A 1 95 ? 30.149 -3.926 0.984 1.00 54.28 95 GLY A C 1
ATOM 753 O O . GLY A 1 95 ? 30.934 -3.222 0.368 1.00 54.28 95 GLY A O 1
ATOM 754 N N . GLU A 1 96 ? 28.914 -4.161 0.532 1.00 56.72 96 GLU A N 1
ATOM 755 C CA . GLU A 1 96 ? 28.664 -4.095 -0.927 1.00 56.72 96 GLU A CA 1
ATOM 756 C C . GLU A 1 96 ? 27.305 -3.542 -1.347 1.00 56.72 96 GLU A C 1
ATOM 758 O O . GLU A 1 96 ? 26.959 -3.488 -2.525 1.00 56.72 96 GLU A O 1
ATOM 763 N N . TRP A 1 97 ? 26.538 -3.056 -0.379 1.00 61.53 97 TRP A N 1
ATOM 764 C CA . TRP A 1 97 ? 25.306 -2.332 -0.653 1.00 61.53 97 TRP A CA 1
ATOM 765 C C . TRP A 1 97 ? 25.486 -1.121 -1.596 1.00 61.53 97 TRP A C 1
ATOM 767 O O . TRP A 1 97 ? 24.649 -0.949 -2.483 1.00 61.53 97 TRP A O 1
ATOM 777 N N . PRO A 1 98 ? 26.558 -0.300 -1.497 1.00 62.00 98 PRO A N 1
ATOM 778 C CA . PRO A 1 98 ? 26.689 0.888 -2.341 1.00 62.00 98 PRO A CA 1
ATOM 779 C C . PRO A 1 98 ? 26.761 0.580 -3.842 1.00 62.00 98 PRO A C 1
ATOM 781 O O . PRO A 1 98 ? 26.172 1.310 -4.637 1.00 62.00 98 PRO A O 1
ATOM 784 N N . SER A 1 99 ? 27.434 -0.506 -4.239 1.00 64.25 99 SER A N 1
ATOM 785 C CA . SER A 1 99 ? 27.565 -0.884 -5.650 1.00 64.25 99 SER A CA 1
ATOM 786 C C . SER A 1 99 ? 26.253 -1.449 -6.200 1.00 64.25 99 SER A C 1
ATOM 788 O O . SER A 1 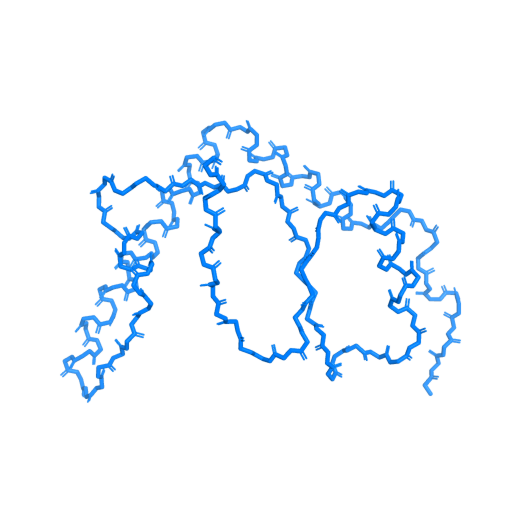99 ? 25.820 -1.042 -7.276 1.00 64.25 99 SER A O 1
ATOM 790 N N . HIS A 1 100 ? 25.562 -2.308 -5.444 1.00 66.81 100 HIS A N 1
ATOM 791 C CA . HIS A 1 100 ? 24.266 -2.859 -5.851 1.00 66.81 100 HIS A CA 1
ATOM 792 C C . HIS A 1 100 ? 23.171 -1.781 -5.917 1.00 66.81 100 HIS A C 1
ATOM 794 O O . HIS A 1 100 ? 22.439 -1.696 -6.904 1.00 66.81 100 HIS A O 1
ATOM 800 N N . LYS A 1 101 ? 23.118 -0.895 -4.914 1.00 68.88 101 LYS A N 1
ATOM 801 C CA . LYS A 1 101 ? 22.253 0.294 -4.905 1.00 68.88 101 LYS A CA 1
ATOM 802 C C . LYS A 1 101 ? 22.541 1.196 -6.106 1.00 68.88 101 LYS A C 1
ATOM 804 O O . LYS A 1 101 ? 21.610 1.674 -6.750 1.00 68.88 101 LYS A O 1
ATOM 809 N N . GLY A 1 102 ? 23.824 1.383 -6.425 1.00 68.56 102 GLY A N 1
ATOM 810 C CA . GLY A 1 102 ? 24.275 2.109 -7.607 1.00 68.56 102 GLY A CA 1
ATOM 811 C C . GLY A 1 102 ? 23.683 1.530 -8.888 1.00 68.56 102 GLY A C 1
ATOM 812 O O . GLY A 1 102 ? 23.033 2.260 -9.623 1.00 68.56 102 GLY A O 1
ATOM 813 N N . ARG A 1 103 ? 23.812 0.217 -9.110 1.00 71.62 103 ARG A N 1
ATOM 814 C CA . ARG A 1 103 ? 23.281 -0.454 -10.310 1.00 71.62 103 ARG A CA 1
ATOM 815 C C . ARG A 1 103 ? 21.755 -0.378 -10.418 1.00 71.62 103 ARG A C 1
ATOM 817 O O . ARG A 1 103 ? 21.241 -0.078 -11.491 1.00 71.62 103 ARG A O 1
ATOM 824 N N . LEU A 1 104 ? 21.019 -0.585 -9.321 1.00 73.25 104 LEU A N 1
ATOM 825 C CA . LEU A 1 104 ? 19.551 -0.438 -9.310 1.00 73.25 104 LEU A CA 1
ATOM 826 C C . LEU A 1 104 ? 19.104 0.973 -9.725 1.00 73.25 104 LEU A C 1
ATOM 828 O O . LEU A 1 104 ? 18.096 1.130 -10.414 1.00 73.25 104 LEU A O 1
ATOM 832 N N . TRP A 1 105 ? 19.876 1.989 -9.338 1.00 72.38 105 TRP A N 1
ATOM 833 C CA . TRP A 1 105 ? 19.608 3.380 -9.682 1.00 72.38 105 TRP A CA 1
ATOM 834 C C . TRP A 1 105 ? 20.025 3.735 -11.113 1.00 72.38 105 TRP A C 1
ATOM 836 O O . TRP A 1 105 ? 19.231 4.291 -11.869 1.00 72.38 105 TRP A O 1
ATOM 846 N N . THR A 1 106 ? 21.264 3.430 -11.498 1.00 74.38 106 THR A N 1
ATOM 847 C CA . THR A 1 106 ? 21.846 3.902 -12.760 1.00 74.38 106 THR A CA 1
ATOM 848 C C . THR A 1 106 ? 21.443 3.045 -13.953 1.00 74.38 106 THR A C 1
ATOM 850 O O . THR A 1 106 ? 21.117 3.596 -15.003 1.00 74.38 106 THR A O 1
ATOM 853 N N . GLU A 1 107 ? 21.443 1.718 -13.804 1.00 80.50 107 GLU A N 1
ATOM 854 C CA . GLU A 1 107 ? 21.156 0.781 -14.897 1.00 80.50 107 GLU A CA 1
ATOM 855 C C . GLU A 1 107 ? 19.648 0.568 -15.065 1.00 80.50 107 GLU A C 1
ATOM 857 O O . GLU A 1 107 ? 19.146 0.584 -16.187 1.00 80.50 107 GLU A O 1
ATOM 862 N N . PHE A 1 108 ? 18.912 0.403 -13.960 1.00 77.69 108 PHE A N 1
ATOM 863 C CA . PHE A 1 108 ? 17.497 0.000 -13.999 1.00 77.69 108 PHE A CA 1
ATOM 864 C C . PHE A 1 108 ? 16.507 1.115 -13.636 1.00 77.69 108 PHE A C 1
ATOM 866 O O . PHE A 1 108 ? 15.303 0.929 -13.807 1.00 77.69 108 PHE A O 1
ATOM 873 N N . ARG A 1 109 ? 16.995 2.276 -13.167 1.00 80.50 109 ARG A N 1
ATOM 874 C CA . ARG A 1 109 ? 16.185 3.452 -12.789 1.00 80.50 109 ARG A CA 1
ATOM 875 C C . ARG A 1 109 ? 15.023 3.114 -11.849 1.00 80.50 109 ARG A C 1
ATOM 877 O O . ARG A 1 109 ? 13.911 3.613 -12.019 1.00 80.50 109 ARG A O 1
ATOM 884 N N . ILE A 1 110 ? 15.268 2.246 -10.869 1.00 78.75 110 ILE A N 1
ATOM 885 C CA . ILE A 1 110 ? 14.250 1.872 -9.884 1.00 78.75 110 ILE A CA 1
ATOM 886 C C . ILE A 1 110 ? 14.329 2.840 -8.693 1.00 78.75 110 ILE A C 1
ATOM 888 O O . ILE A 1 110 ? 15.375 2.903 -8.02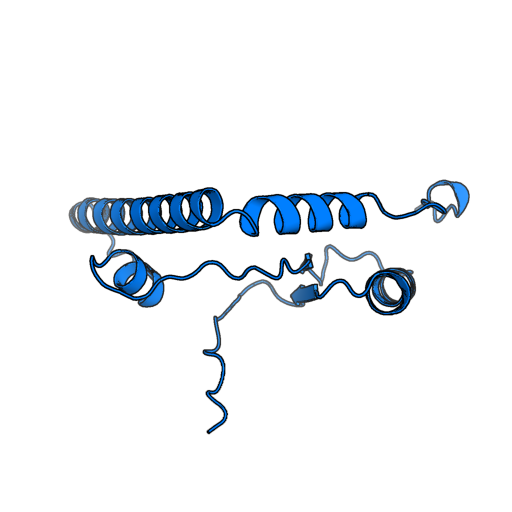8 1.00 78.75 110 ILE A O 1
ATOM 892 N N . PRO A 1 111 ? 13.252 3.591 -8.390 1.00 79.38 111 PRO A N 1
ATOM 893 C CA . PRO A 1 111 ? 13.222 4.434 -7.208 1.00 79.38 111 PRO A CA 1
ATOM 894 C C . PRO A 1 111 ? 13.254 3.570 -5.951 1.00 79.38 111 PRO A C 1
ATOM 896 O O . PRO A 1 111 ? 12.697 2.471 -5.905 1.00 79.38 111 PRO A O 1
ATOM 899 N N . HIS A 1 112 ? 13.901 4.066 -4.906 1.00 74.75 112 HIS A N 1
ATOM 900 C CA . HIS A 1 112 ? 14.048 3.318 -3.671 1.00 74.75 112 HIS A CA 1
ATOM 901 C C . HIS A 1 112 ? 14.071 4.239 -2.453 1.00 74.75 112 HIS A C 1
ATOM 903 O O . HIS A 1 112 ? 14.482 5.395 -2.532 1.00 74.75 112 HIS A O 1
ATOM 909 N N . LEU A 1 113 ? 13.636 3.702 -1.320 1.00 73.94 113 LEU A N 1
ATOM 910 C CA . LEU A 1 113 ? 13.594 4.361 -0.024 1.00 73.94 113 LEU A CA 1
ATOM 91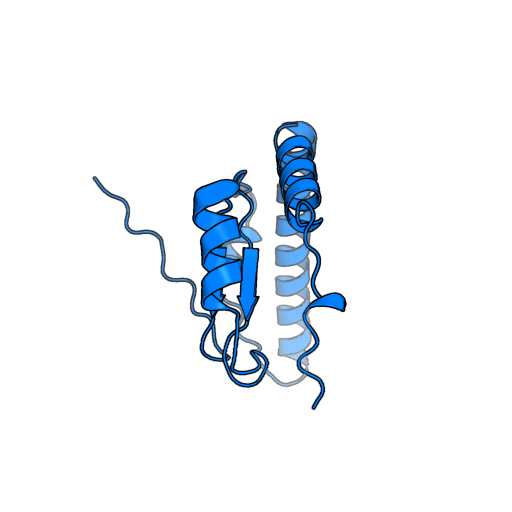1 C C . LEU A 1 113 ? 14.495 3.572 0.923 1.00 73.94 113 LEU A C 1
ATOM 913 O O . LEU A 1 113 ? 14.314 2.367 1.070 1.00 73.94 113 LEU A O 1
ATOM 917 N N . VAL A 1 114 ? 15.482 4.230 1.536 1.00 69.88 114 VAL A N 1
ATOM 918 C CA . VAL A 1 114 ? 16.369 3.595 2.523 1.00 69.88 114 VAL A CA 1
ATOM 919 C C . VAL A 1 114 ? 15.975 4.060 3.918 1.00 69.88 114 VAL A C 1
ATOM 921 O O . VAL A 1 114 ? 15.942 5.259 4.177 1.00 69.88 114 VAL A O 1
ATOM 924 N N . PHE A 1 115 ? 15.700 3.110 4.805 1.00 68.88 115 PHE A N 1
ATOM 925 C CA . PHE A 1 115 ? 15.292 3.361 6.185 1.00 68.88 115 PHE A CA 1
ATOM 926 C C . PHE A 1 115 ? 16.442 3.023 7.128 1.00 68.88 115 PHE A C 1
ATOM 928 O O . PHE A 1 115 ? 16.703 1.853 7.368 1.00 68.88 115 PHE A O 1
ATOM 935 N N . GLU A 1 116 ? 17.166 4.017 7.638 1.00 59.59 116 GLU A N 1
ATOM 936 C CA . GLU A 1 116 ? 18.343 3.768 8.490 1.00 59.59 116 GLU A CA 1
ATOM 937 C C . GLU A 1 116 ? 17.991 3.490 9.969 1.00 59.59 116 GLU A C 1
ATOM 939 O O . GLU A 1 116 ? 18.811 2.906 10.677 1.00 59.59 116 GLU A O 1
ATOM 944 N N . GLU A 1 117 ? 16.760 3.801 10.407 1.00 55.59 117 GLU A N 1
ATOM 945 C CA . GLU A 1 117 ? 16.239 3.561 11.767 1.00 55.59 117 GLU A CA 1
ATOM 946 C C . GLU A 1 117 ? 14.781 3.041 11.775 1.00 55.59 117 GLU A C 1
ATOM 948 O O . GLU A 1 117 ? 14.054 3.174 10.791 1.00 55.59 117 GLU A O 1
ATOM 953 N N . GLU A 1 118 ? 14.358 2.436 12.898 1.00 49.44 118 GLU A N 1
ATOM 954 C CA . GLU A 1 118 ? 13.137 1.614 13.052 1.00 49.44 118 GLU A CA 1
ATOM 955 C C . GLU A 1 118 ? 11.784 2.347 12.923 1.00 49.44 118 GLU A C 1
ATOM 957 O O . GLU A 1 118 ? 10.753 1.678 12.853 1.00 49.44 118 GLU A O 1
ATOM 962 N N . VAL A 1 119 ? 11.726 3.685 12.886 1.00 45.50 119 VAL A N 1
ATOM 963 C CA . VAL A 1 119 ? 10.443 4.409 12.992 1.00 45.50 119 VAL A CA 1
ATOM 964 C C . VAL A 1 119 ? 10.215 5.354 11.818 1.00 45.50 119 VAL A C 1
ATOM 966 O O . VAL A 1 119 ? 10.863 6.390 11.680 1.00 45.50 119 VAL A O 1
ATOM 969 N N . TYR A 1 120 ? 9.228 5.020 10.989 1.00 51.50 120 TYR A N 1
ATOM 970 C CA . TYR A 1 120 ? 8.730 5.910 9.950 1.00 51.50 120 TYR A CA 1
ATOM 971 C C . TYR A 1 120 ? 7.751 6.941 10.525 1.00 51.50 120 TYR A C 1
ATOM 973 O O . TYR A 1 120 ? 6.813 6.594 11.239 1.00 51.50 120 TYR A O 1
ATOM 981 N N . THR A 1 121 ? 7.932 8.207 10.148 1.00 37.28 121 THR A N 1
ATOM 982 C CA . THR A 1 121 ? 6.858 9.209 10.127 1.00 37.28 121 THR A CA 1
ATOM 983 C C . THR A 1 121 ? 6.656 9.645 8.677 1.00 37.28 121 THR A C 1
ATOM 985 O O . THR A 1 121 ? 7.583 10.155 8.045 1.00 37.28 121 THR A O 1
ATOM 988 N N . LEU A 1 122 ? 5.450 9.429 8.137 1.00 40.19 122 LEU A N 1
ATOM 989 C CA . LEU A 1 122 ? 5.014 9.973 6.847 1.00 40.19 122 LEU A CA 1
ATOM 990 C C . LEU A 1 122 ? 5.115 11.504 6.908 1.00 40.19 122 LEU A C 1
ATOM 992 O O . LEU A 1 122 ? 4.258 12.162 7.496 1.00 40.19 122 LEU A O 1
ATOM 996 N N . ARG A 1 123 ? 6.154 12.101 6.315 1.00 38.19 123 ARG A N 1
ATOM 997 C CA . ARG A 1 123 ? 6.151 13.546 6.056 1.00 38.19 123 ARG A CA 1
ATOM 998 C C . ARG A 1 123 ? 5.324 13.794 4.799 1.00 38.19 123 ARG A C 1
ATOM 1000 O O . ARG A 1 123 ? 5.620 13.217 3.754 1.00 38.19 123 ARG A O 1
ATOM 1007 N N . ARG A 1 124 ? 4.278 14.624 4.917 1.00 34.97 124 ARG A N 1
ATOM 1008 C CA . ARG A 1 124 ? 3.442 15.045 3.780 1.00 34.97 124 ARG A CA 1
ATOM 1009 C C . ARG A 1 124 ? 4.340 15.577 2.653 1.00 34.97 124 ARG A C 1
ATOM 1011 O O . ARG A 1 124 ? 5.258 16.341 2.956 1.00 34.97 124 ARG A O 1
ATOM 1018 N N . PRO A 1 125 ? 4.090 15.215 1.383 1.00 37.50 125 PRO A N 1
ATOM 1019 C CA . PRO A 1 125 ? 4.799 15.832 0.274 1.00 37.50 125 PRO A CA 1
ATOM 1020 C C . PRO A 1 125 ? 4.460 17.326 0.250 1.00 37.50 125 PRO A C 1
ATOM 1022 O O . PRO A 1 125 ? 3.289 17.708 0.264 1.00 37.50 125 PRO A O 1
ATOM 1025 N N . GLU A 1 126 ? 5.486 18.175 0.266 1.00 37.75 126 GLU A N 1
ATOM 1026 C CA . GLU A 1 126 ? 5.314 19.614 0.083 1.00 37.75 126 GLU A CA 1
ATOM 1027 C C . GLU A 1 126 ? 4.722 19.856 -1.310 1.00 37.75 126 GLU A C 1
ATOM 1029 O O . GLU A 1 126 ? 5.331 19.513 -2.327 1.00 37.75 126 GLU A O 1
ATOM 1034 N N . MET A 1 127 ? 3.515 20.427 -1.360 1.00 31.64 127 MET A N 1
ATOM 1035 C CA . MET A 1 127 ? 2.941 20.930 -2.604 1.00 31.64 127 MET A CA 1
ATOM 1036 C C . MET A 1 127 ? 3.828 22.072 -3.098 1.00 31.64 127 MET A C 1
ATOM 1038 O O . MET A 1 127 ? 3.854 23.146 -2.499 1.00 31.64 127 MET A O 1
ATOM 1042 N N . ARG A 1 128 ? 4.567 21.839 -4.185 1.00 34.91 128 ARG A N 1
ATOM 1043 C CA . ARG A 1 128 ? 5.174 22.931 -4.948 1.00 34.91 128 ARG A CA 1
ATOM 1044 C C . ARG A 1 128 ? 4.049 23.656 -5.688 1.00 34.91 128 ARG A C 1
ATOM 1046 O O . ARG A 1 128 ? 3.429 23.060 -6.566 1.00 34.91 128 ARG A O 1
ATOM 1053 N N . ILE A 1 129 ? 3.774 24.888 -5.257 1.00 37.38 129 ILE A N 1
ATOM 1054 C CA . ILE A 1 129 ? 2.971 25.890 -5.976 1.00 37.38 129 ILE A CA 1
ATOM 1055 C C . ILE A 1 129 ? 3.802 26.415 -7.147 1.00 37.38 129 ILE A C 1
ATOM 1057 O O . ILE A 1 129 ? 5.017 26.637 -6.931 1.00 37.38 129 ILE A O 1
#

Secondary structure (DSSP, 8-state):
----GGGS--S--HHHHHHHHHHHHHHSHHHHHHHHHHHHHHHHHHHHHHHHHHTTT------HHHHHHHSTT------SS--EEEE-GGGS-TTSHHHHHHHHHHTT---EEEE-SS----PPPP---

Sequence (129 aa):
MIDDDRLRSRSKPEVVDQVQLYRDYLANPDQALSVEAAYRNVCRLLSELRAMAATLSKELKLDPLILEAAEEGTQLKVDLEPRLVIFGGKFLKKGEWPSHKGRLWTEFRIPHLVFEEEVYTLRRPEMRI